Protein AF-A0A2H0WU88-F1 (afdb_monomer_lite)

Structure (mmCIF, N/CA/C/O backbone):
data_AF-A0A2H0WU88-F1
#
_entry.id   AF-A0A2H0WU88-F1
#
loop_
_atom_site.group_PDB
_atom_site.id
_atom_site.type_symbol
_atom_site.label_atom_id
_atom_site.label_alt_id
_atom_site.label_comp_id
_atom_site.label_asym_id
_atom_site.label_entity_id
_atom_site.label_seq_id
_atom_site.pdbx_PDB_ins_code
_atom_site.Cartn_x
_atom_site.Cartn_y
_atom_site.Cartn_z
_atom_site.occupancy
_atom_site.B_iso_or_equiv
_atom_site.auth_seq_id
_atom_site.auth_comp_id
_atom_site.auth_asym_id
_atom_site.auth_atom_id
_atom_site.pdbx_PDB_model_num
ATOM 1 N N . ASN A 1 1 ? -13.962 -15.304 -11.245 1.00 78.50 1 ASN A N 1
ATOM 2 C CA . ASN A 1 1 ? -14.863 -15.773 -12.328 1.00 78.50 1 ASN A CA 1
ATOM 3 C C . ASN A 1 1 ? -14.024 -15.681 -13.580 1.00 78.50 1 ASN A C 1
ATOM 5 O O . ASN A 1 1 ? -13.564 -14.590 -13.885 1.00 78.50 1 ASN A O 1
ATOM 9 N N . LYS A 1 2 ? -13.787 -16.805 -14.262 1.00 81.69 2 LYS A N 1
ATOM 10 C CA . LYS A 1 2 ? -12.802 -16.877 -15.347 1.00 81.69 2 LYS A CA 1
ATOM 11 C C . LYS A 1 2 ? -13.113 -15.924 -16.508 1.00 81.69 2 LYS A C 1
ATOM 13 O O . LYS A 1 2 ? -12.196 -15.351 -17.079 1.00 81.69 2 LYS A O 1
ATOM 18 N N . GLU A 1 3 ? -14.391 -15.723 -16.823 1.00 85.44 3 GLU A N 1
ATOM 19 C CA . GLU A 1 3 ? -14.801 -14.801 -17.891 1.00 85.44 3 GLU A CA 1
ATOM 20 C C . GLU A 1 3 ? -14.463 -13.343 -17.546 1.00 85.44 3 GLU A C 1
ATOM 22 O O . GLU A 1 3 ? -13.958 -12.608 -18.395 1.00 85.44 3 GLU A O 1
ATOM 27 N N . ASP A 1 4 ? -14.660 -12.946 -16.285 1.00 84.88 4 ASP A N 1
ATOM 28 C CA . ASP A 1 4 ? -14.317 -11.603 -15.805 1.00 84.88 4 ASP A CA 1
ATOM 29 C C . ASP A 1 4 ? -12.795 -11.384 -15.789 1.00 84.88 4 ASP A C 1
ATOM 31 O O . ASP A 1 4 ? -12.312 -10.312 -16.152 1.00 84.88 4 ASP A O 1
ATOM 35 N N . GLU A 1 5 ? -12.027 -12.406 -15.404 1.00 84.19 5 GLU A N 1
ATOM 36 C CA . GLU A 1 5 ? -10.558 -12.379 -15.406 1.00 84.19 5 GLU A CA 1
ATOM 37 C C . GLU A 1 5 ? -9.995 -12.228 -16.827 1.00 84.19 5 GLU A C 1
ATOM 39 O O . GLU A 1 5 ? -9.137 -11.373 -17.067 1.00 84.19 5 GLU A O 1
ATOM 44 N N . ASP A 1 6 ? -10.510 -13.006 -17.784 1.00 89.56 6 ASP A N 1
ATOM 45 C CA . ASP A 1 6 ? -10.106 -12.933 -19.191 1.00 89.56 6 ASP A CA 1
ATOM 46 C C . ASP A 1 6 ? -10.476 -11.571 -19.809 1.00 89.56 6 ASP A C 1
ATOM 48 O O . ASP A 1 6 ? -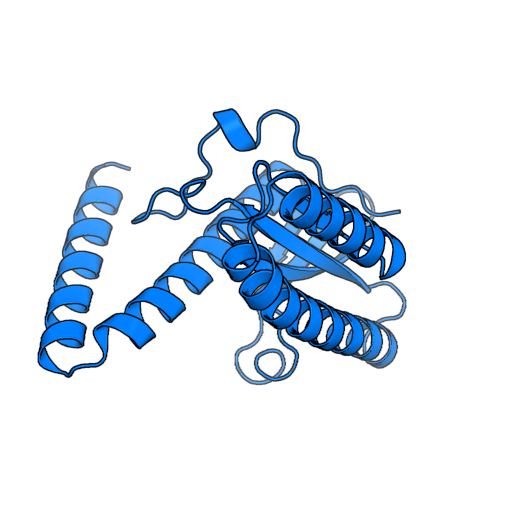9.674 -10.977 -20.540 1.00 89.56 6 ASP A O 1
ATOM 52 N N . TYR A 1 7 ? -11.652 -11.028 -19.470 1.00 91.31 7 TYR A N 1
ATOM 53 C CA . TYR A 1 7 ? -12.064 -9.688 -19.888 1.00 91.31 7 TYR A CA 1
ATOM 54 C C . TYR A 1 7 ? -11.138 -8.598 -19.330 1.00 91.31 7 TYR A C 1
ATOM 56 O O . TYR A 1 7 ? -10.640 -7.763 -20.091 1.00 91.31 7 TYR A O 1
ATOM 64 N N . LEU A 1 8 ? -10.866 -8.613 -18.020 1.00 89.12 8 LEU A N 1
ATOM 65 C CA . LEU A 1 8 ? -9.974 -7.647 -17.370 1.00 89.12 8 LEU A CA 1
ATOM 66 C C . LEU A 1 8 ? -8.572 -7.699 -17.968 1.00 89.12 8 LEU A C 1
ATOM 68 O O . LEU A 1 8 ? -7.973 -6.656 -18.233 1.00 89.12 8 LEU A O 1
ATOM 72 N N . LYS A 1 9 ? -8.063 -8.902 -18.238 1.00 91.06 9 LYS A N 1
ATOM 73 C CA . LYS A 1 9 ? -6.775 -9.084 -18.900 1.00 91.06 9 LYS A CA 1
ATOM 74 C C . LYS A 1 9 ? -6.757 -8.448 -20.287 1.00 91.06 9 LYS A C 1
ATOM 76 O O . LYS A 1 9 ? -5.863 -7.653 -20.568 1.00 91.06 9 LYS A O 1
ATOM 81 N N . GLY A 1 10 ? -7.760 -8.731 -21.119 1.00 93.56 10 GLY A N 1
ATOM 82 C CA . GLY A 1 10 ? -7.875 -8.138 -22.453 1.00 93.56 10 GLY A CA 1
ATOM 83 C C . GLY A 1 10 ? -7.972 -6.610 -22.422 1.00 93.56 10 GLY A C 1
ATOM 84 O O . GLY A 1 10 ? -7.294 -5.930 -23.196 1.00 93.56 10 GLY A O 1
ATOM 85 N N . LEU A 1 11 ? -8.762 -6.060 -21.495 1.00 93.19 11 LEU A N 1
ATOM 86 C CA . LEU A 1 11 ? -8.895 -4.616 -21.301 1.00 93.19 11 LEU A CA 1
ATOM 87 C C . LEU A 1 11 ? -7.562 -3.979 -20.896 1.00 93.19 11 LEU A C 1
ATOM 89 O O . LEU A 1 11 ? -7.134 -2.995 -21.500 1.00 93.19 11 LEU A O 1
ATOM 93 N N . LEU A 1 12 ? -6.887 -4.550 -19.898 1.00 92.56 12 LEU A N 1
ATOM 94 C CA . LEU A 1 12 ? -5.625 -4.023 -19.394 1.00 92.56 12 LEU A CA 1
ATOM 95 C C . LEU A 1 12 ? -4.514 -4.112 -20.449 1.00 92.56 12 LEU A C 1
ATOM 97 O O . LEU A 1 12 ? -3.771 -3.148 -20.635 1.00 92.56 12 LEU A O 1
ATOM 101 N N . ASP A 1 13 ? -4.446 -5.206 -21.206 1.00 94.50 13 ASP A N 1
ATOM 102 C CA . ASP A 1 13 ? -3.491 -5.362 -22.307 1.00 94.50 13 ASP A CA 1
ATOM 103 C C . ASP A 1 13 ? -3.753 -4.355 -23.445 1.00 94.50 13 ASP A C 1
ATOM 105 O O . ASP A 1 13 ? -2.808 -3.820 -24.035 1.00 94.50 13 ASP A O 1
ATOM 109 N N . LEU A 1 14 ? -5.020 -4.041 -23.742 1.00 96.38 14 LEU A N 1
ATOM 110 C CA . LEU A 1 14 ? -5.379 -2.985 -24.692 1.00 96.38 14 LEU A CA 1
ATOM 111 C C . LEU A 1 14 ? -4.932 -1.605 -24.188 1.00 96.38 14 LEU A C 1
ATOM 113 O O . LEU A 1 14 ? -4.334 -0.837 -24.942 1.00 96.38 14 LEU A O 1
ATOM 117 N N . THR A 1 15 ? -5.177 -1.287 -22.915 1.00 96.31 15 THR A N 1
ATOM 118 C CA . THR A 1 15 ? -4.752 -0.004 -22.331 1.00 96.31 15 THR A CA 1
ATOM 119 C C . THR A 1 15 ? -3.231 0.141 -22.265 1.00 96.31 15 THR A C 1
ATOM 121 O O . THR A 1 15 ? -2.723 1.223 -22.551 1.00 96.31 15 THR A O 1
ATOM 124 N N . ASP A 1 16 ? -2.489 -0.941 -22.005 1.00 95.50 16 ASP A N 1
ATOM 125 C CA . ASP A 1 16 ? -1.024 -0.958 -22.084 1.00 95.50 16 ASP A CA 1
ATOM 126 C C . ASP A 1 16 ? -0.551 -0.612 -23.507 1.00 95.50 16 ASP A C 1
ATOM 128 O O . ASP A 1 16 ? 0.365 0.194 -23.682 1.00 95.50 16 ASP A O 1
ATOM 132 N N . GLN A 1 17 ? -1.196 -1.160 -24.542 1.00 97.25 17 GLN A N 1
ATOM 133 C CA . GLN A 1 17 ? -0.871 -0.830 -25.933 1.00 97.25 17 GLN A CA 1
ATOM 134 C C . GLN A 1 17 ? -1.171 0.635 -26.266 1.00 97.25 17 GLN A C 1
ATOM 136 O O . GLN A 1 17 ? -0.350 1.288 -26.914 1.00 97.25 17 GLN A O 1
ATOM 141 N N . ILE A 1 18 ? -2.308 1.169 -25.811 1.00 97.50 18 ILE A N 1
ATOM 142 C CA . ILE A 1 18 ? -2.661 2.584 -25.997 1.00 97.50 18 ILE A CA 1
ATOM 143 C C . ILE A 1 18 ? -1.630 3.478 -25.300 1.00 97.50 18 ILE A C 1
ATOM 145 O O . ILE A 1 18 ? -1.050 4.354 -25.938 1.00 97.50 18 ILE A O 1
ATOM 149 N N . ALA A 1 19 ? -1.337 3.227 -24.023 1.00 97.06 19 ALA A N 1
ATOM 150 C CA . ALA A 1 19 ? -0.362 3.998 -23.260 1.00 97.06 19 ALA A CA 1
ATOM 151 C C . ALA A 1 19 ? 1.039 3.925 -23.885 1.00 97.06 19 ALA A C 1
ATOM 153 O O . ALA A 1 19 ? 1.740 4.931 -23.950 1.00 97.06 19 ALA A O 1
ATOM 154 N N . TRP A 1 20 ? 1.439 2.763 -24.413 1.00 97.62 20 TRP A N 1
ATOM 155 C CA . TRP A 1 20 ? 2.694 2.618 -25.152 1.00 97.62 20 TRP A CA 1
ATOM 156 C C . TRP A 1 20 ? 2.726 3.477 -26.419 1.00 97.62 20 TRP A C 1
ATOM 158 O O . TRP A 1 20 ? 3.711 4.175 -26.653 1.00 97.62 20 TRP A O 1
ATOM 168 N N . ARG A 1 21 ? 1.641 3.494 -27.204 1.00 97.50 21 ARG A N 1
ATOM 169 C CA . ARG A 1 21 ? 1.522 4.341 -28.406 1.00 97.50 21 ARG A CA 1
ATOM 170 C C . ARG A 1 21 ? 1.551 5.835 -28.088 1.00 97.50 21 ARG A C 1
ATOM 172 O O . ARG A 1 21 ? 2.027 6.604 -28.916 1.00 97.50 21 ARG A O 1
ATOM 179 N N . LEU A 1 22 ? 1.065 6.227 -26.913 1.00 97.62 22 LEU A N 1
ATOM 180 C CA . LEU A 1 22 ? 1.075 7.611 -26.433 1.00 97.62 22 LEU A CA 1
ATOM 181 C C . LEU A 1 22 ? 2.381 8.003 -25.720 1.00 97.62 22 LEU A C 1
ATOM 183 O O . LEU A 1 22 ? 2.547 9.165 -25.375 1.00 97.62 22 LEU A O 1
ATOM 187 N N . GLY A 1 23 ? 3.308 7.065 -25.494 1.00 97.25 23 GLY A N 1
ATOM 188 C CA . GLY A 1 23 ? 4.538 7.317 -24.732 1.00 97.25 23 GLY A CA 1
ATOM 189 C C . GLY A 1 23 ? 4.353 7.357 -23.206 1.00 97.25 23 GLY A C 1
ATOM 190 O O . GLY A 1 23 ? 5.313 7.601 -22.483 1.00 97.25 23 GLY A O 1
ATOM 191 N N . GLU A 1 24 ? 3.159 7.038 -22.705 1.00 97.50 24 GLU A N 1
ATOM 192 C CA . GLU A 1 24 ? 2.745 7.160 -21.297 1.00 97.50 24 GLU A CA 1
ATOM 193 C C . GLU A 1 24 ? 2.750 5.827 -20.530 1.00 97.50 24 GLU A C 1
ATOM 195 O O . GLU A 1 24 ? 2.218 5.716 -19.426 1.00 97.50 24 GLU A O 1
ATOM 200 N N . ILE A 1 25 ? 3.363 4.777 -21.086 1.00 96.06 25 ILE A N 1
ATOM 201 C CA . ILE A 1 25 ? 3.326 3.425 -20.500 1.00 96.06 25 ILE A CA 1
ATOM 202 C C . ILE A 1 25 ? 3.848 3.363 -19.057 1.00 96.06 25 ILE A C 1
ATOM 204 O O . ILE A 1 25 ? 3.347 2.580 -18.253 1.00 96.06 25 ILE A O 1
ATOM 208 N N . LYS A 1 26 ? 4.845 4.186 -18.705 1.00 94.00 26 LYS A N 1
ATOM 209 C CA . LYS A 1 26 ? 5.389 4.237 -17.338 1.00 94.00 26 LYS A CA 1
ATOM 210 C C . LYS A 1 26 ? 4.366 4.820 -16.361 1.00 94.00 26 LYS A C 1
ATOM 212 O O . LYS A 1 26 ? 4.119 4.213 -15.323 1.00 94.00 26 LYS A O 1
ATOM 217 N N . THR A 1 27 ? 3.758 5.947 -16.727 1.00 93.44 27 THR A N 1
ATOM 218 C CA . THR A 1 27 ? 2.700 6.621 -15.965 1.00 93.44 27 THR A CA 1
ATOM 219 C C . THR A 1 27 ? 1.506 5.692 -15.774 1.00 93.44 27 THR A C 1
ATOM 221 O O . THR A 1 27 ? 1.077 5.448 -14.648 1.00 93.44 27 THR A O 1
ATOM 224 N N . TRP A 1 28 ? 1.028 5.086 -16.864 1.00 94.56 28 TRP A N 1
ATOM 225 C CA . TRP A 1 28 ? -0.090 4.146 -16.838 1.00 94.56 28 TRP A CA 1
ATOM 226 C C . TRP A 1 28 ? 0.169 2.952 -15.914 1.00 94.56 28 TRP A C 1
ATOM 228 O O . TRP A 1 28 ? -0.664 2.624 -15.073 1.00 94.56 28 TRP A O 1
ATOM 238 N N . ARG A 1 29 ? 1.348 2.327 -16.007 1.00 91.94 29 ARG A N 1
ATOM 239 C CA . ARG A 1 29 ? 1.700 1.197 -15.135 1.00 91.94 29 ARG A CA 1
ATOM 240 C C . ARG A 1 29 ? 1.785 1.588 -13.664 1.00 91.94 29 ARG A C 1
ATOM 242 O O . ARG A 1 29 ? 1.427 0.772 -12.821 1.00 91.94 29 ARG A O 1
ATOM 249 N N . ALA A 1 30 ? 2.227 2.806 -13.352 1.00 89.38 30 ALA A N 1
ATOM 250 C CA . ALA A 1 30 ? 2.217 3.312 -11.983 1.00 89.38 30 ALA A CA 1
ATOM 251 C C . ALA A 1 30 ? 0.781 3.482 -11.455 1.00 89.38 30 ALA A C 1
ATOM 253 O O . ALA A 1 30 ? 0.490 3.007 -10.360 1.00 89.38 30 ALA A O 1
ATOM 254 N N . ILE A 1 31 ? -0.120 4.066 -12.257 1.00 90.25 31 ILE A N 1
ATOM 255 C CA . ILE A 1 31 ? -1.550 4.213 -11.922 1.00 90.25 31 ILE A CA 1
ATOM 256 C C . ILE A 1 31 ? -2.191 2.842 -11.702 1.00 90.25 31 ILE A C 1
ATOM 258 O O . ILE A 1 31 ? -2.769 2.589 -10.649 1.00 90.25 31 ILE A O 1
ATOM 262 N N . ARG A 1 32 ? -2.022 1.923 -12.659 1.00 91.31 32 ARG A N 1
ATOM 263 C CA . ARG A 1 32 ? -2.537 0.552 -12.570 1.00 91.31 32 ARG A CA 1
ATOM 264 C C . ARG A 1 32 ? -2.039 -0.153 -11.311 1.00 91.31 32 ARG A C 1
ATOM 266 O O . ARG A 1 32 ? -2.821 -0.809 -10.638 1.00 91.31 32 ARG A O 1
ATOM 273 N N . LYS A 1 33 ? -0.754 -0.011 -10.971 1.00 90.19 33 LYS A N 1
ATOM 274 C CA . LYS A 1 33 ? -0.183 -0.593 -9.749 1.00 90.19 33 LYS A CA 1
ATOM 275 C C . LYS A 1 33 ? -0.877 -0.056 -8.491 1.00 90.19 33 LYS A C 1
ATOM 277 O O . LYS A 1 33 ? -1.206 -0.859 -7.629 1.00 90.19 33 LYS A O 1
ATOM 282 N N . GLY A 1 34 ? -1.134 1.254 -8.418 1.00 89.81 34 GLY A N 1
ATOM 283 C CA . GLY A 1 34 ? -1.894 1.872 -7.323 1.00 89.81 34 GLY A CA 1
ATOM 284 C C . GLY A 1 34 ? -3.318 1.323 -7.214 1.00 89.81 34 GLY A C 1
ATOM 285 O O . GLY A 1 34 ? -3.692 0.810 -6.166 1.00 89.81 34 GLY A O 1
ATOM 286 N N . MET A 1 35 ? -4.055 1.294 -8.330 1.00 91.12 35 MET A N 1
ATOM 287 C CA . MET A 1 35 ? -5.423 0.756 -8.376 1.00 91.12 35 MET A CA 1
ATOM 288 C C . MET A 1 35 ? -5.500 -0.707 -7.913 1.00 91.12 35 MET A C 1
ATOM 290 O O . MET A 1 35 ? -6.409 -1.090 -7.183 1.00 91.12 35 MET A O 1
ATOM 294 N N . LEU A 1 36 ? -4.547 -1.550 -8.324 1.00 92.12 36 LEU A N 1
ATOM 295 C CA . LEU A 1 36 ? -4.501 -2.947 -7.881 1.00 92.12 36 LEU A CA 1
ATOM 296 C C . LEU A 1 36 ? -4.183 -3.059 -6.384 1.00 92.12 36 LEU A C 1
ATOM 298 O O . LEU A 1 36 ? -4.717 -3.944 -5.719 1.00 92.12 36 LEU A O 1
ATOM 302 N N . GLY A 1 37 ? -3.357 -2.155 -5.851 1.00 92.62 37 GLY A N 1
ATOM 303 C CA . GLY A 1 37 ? -3.120 -2.007 -4.416 1.00 92.62 37 GLY A CA 1
ATOM 304 C C . GLY A 1 37 ? -4.389 -1.662 -3.639 1.00 92.62 37 GLY A C 1
ATOM 305 O O . GLY A 1 37 ? -4.668 -2.286 -2.618 1.00 92.62 37 GLY A O 1
ATOM 306 N N . GLU A 1 38 ? -5.193 -0.725 -4.138 1.00 92.81 38 GLU A N 1
ATOM 307 C CA . GLU A 1 38 ? -6.477 -0.355 -3.529 1.00 92.81 38 GLU A CA 1
ATOM 308 C C . GLU A 1 38 ? -7.455 -1.536 -3.514 1.00 92.81 38 GLU A C 1
ATOM 310 O O . GLU A 1 38 ? -8.064 -1.827 -2.484 1.00 92.81 38 GLU A O 1
ATOM 315 N N . VAL A 1 39 ? -7.561 -2.277 -4.624 1.00 91.94 39 VAL A N 1
ATOM 316 C CA . VAL A 1 39 ? -8.396 -3.489 -4.713 1.00 91.94 39 VAL A CA 1
ATOM 317 C C . VAL A 1 39 ? -7.923 -4.561 -3.727 1.00 91.94 39 VAL A C 1
ATOM 319 O O . VAL A 1 39 ? -8.740 -5.166 -3.027 1.00 91.94 39 VAL A O 1
ATOM 322 N N . ALA A 1 40 ? -6.611 -4.789 -3.648 1.00 92.69 40 ALA A N 1
ATOM 323 C CA . ALA A 1 40 ? -6.005 -5.718 -2.702 1.00 92.69 40 ALA A CA 1
ATOM 324 C C . ALA A 1 40 ? -6.341 -5.347 -1.253 1.00 92.69 40 ALA A C 1
ATOM 326 O O . ALA A 1 40 ? -6.783 -6.194 -0.472 1.00 92.69 40 ALA A O 1
ATOM 327 N N . LEU A 1 41 ? -6.167 -4.071 -0.908 1.00 94.00 41 LEU A N 1
ATOM 328 C CA . LEU A 1 41 ? -6.460 -3.536 0.412 1.00 94.00 41 LEU A CA 1
ATOM 329 C C . LEU A 1 41 ? -7.949 -3.647 0.754 1.00 94.00 41 LEU A C 1
ATOM 331 O O . LEU A 1 41 ? -8.287 -4.099 1.846 1.00 94.00 41 LEU A O 1
ATOM 335 N N . TYR A 1 42 ? -8.836 -3.307 -0.182 1.00 94.81 42 TYR A N 1
ATOM 336 C CA . TYR A 1 42 ? -10.282 -3.441 -0.015 1.00 94.81 42 TYR A CA 1
ATOM 337 C C . TYR A 1 42 ? -10.657 -4.873 0.384 1.00 94.81 42 TYR A C 1
ATOM 339 O O . TYR A 1 42 ? -11.271 -5.104 1.426 1.00 94.81 42 TYR A O 1
ATOM 347 N N . ARG A 1 43 ? -10.213 -5.861 -0.402 1.00 91.56 43 ARG A N 1
ATOM 348 C CA . ARG A 1 43 ? -10.504 -7.281 -0.147 1.00 91.56 43 ARG A CA 1
ATOM 349 C C . ARG A 1 43 ? -9.911 -7.761 1.175 1.00 91.56 43 ARG A C 1
ATOM 351 O O . ARG A 1 43 ? -10.538 -8.548 1.885 1.00 91.56 43 ARG A O 1
ATOM 358 N N . LEU A 1 44 ? -8.707 -7.300 1.510 1.00 92.06 44 LEU A N 1
ATOM 359 C CA . LEU A 1 44 ? -8.049 -7.633 2.767 1.00 92.06 44 LEU A CA 1
ATOM 360 C C . LEU A 1 44 ? -8.844 -7.122 3.971 1.00 92.06 44 LEU A C 1
ATOM 362 O O . LEU A 1 44 ? -9.114 -7.890 4.893 1.00 92.06 44 LEU A O 1
ATOM 366 N N . LEU A 1 45 ? -9.248 -5.853 3.936 1.00 93.31 45 LEU A N 1
ATOM 367 C CA . LEU A 1 45 ? -10.062 -5.223 4.970 1.00 93.31 45 LEU A CA 1
ATOM 368 C C . LEU A 1 45 ? -11.403 -5.946 5.127 1.00 93.31 45 LEU A C 1
ATOM 370 O O . LEU A 1 45 ? -11.770 -6.314 6.244 1.00 93.31 45 LEU A O 1
ATOM 374 N N . GLU A 1 46 ? -12.106 -6.241 4.029 1.00 93.81 46 GLU A N 1
ATOM 375 C CA . GLU A 1 46 ? -13.354 -7.012 4.086 1.00 93.81 46 GLU A CA 1
ATOM 376 C C . GLU A 1 46 ? -13.167 -8.383 4.743 1.00 93.81 46 GLU A C 1
ATOM 378 O O . GLU A 1 46 ? -13.934 -8.745 5.641 1.00 93.81 46 GLU A O 1
ATOM 383 N N . LYS A 1 47 ? -12.128 -9.128 4.334 1.00 92.06 47 LYS A N 1
ATOM 384 C CA . LYS A 1 47 ? -11.805 -10.457 4.876 1.00 92.06 47 LYS A CA 1
ATOM 385 C C . LYS A 1 47 ? -11.501 -10.411 6.373 1.00 92.06 47 LYS A C 1
ATOM 387 O O . LYS A 1 47 ? -11.803 -11.367 7.084 1.00 92.06 47 LYS A O 1
ATOM 392 N N . GLN A 1 48 ? -10.924 -9.312 6.852 1.00 92.56 48 GLN A N 1
ATOM 393 C CA . GLN A 1 48 ? -10.597 -9.110 8.263 1.00 92.56 48 GLN A CA 1
ATOM 394 C C . GLN A 1 48 ? -11.742 -8.498 9.083 1.00 92.56 48 GLN A C 1
ATOM 396 O O . GLN A 1 48 ? -11.590 -8.281 10.280 1.00 92.56 48 GLN A O 1
ATOM 401 N N . GLY A 1 49 ? -12.917 -8.291 8.481 1.00 94.38 49 GLY A N 1
ATOM 402 C CA . GLY A 1 49 ? -14.099 -7.815 9.196 1.00 94.38 49 GLY A CA 1
ATOM 403 C C . GLY A 1 49 ? -14.237 -6.296 9.244 1.00 94.38 49 GLY A C 1
ATOM 404 O O . GLY A 1 49 ? -15.039 -5.796 10.024 1.00 94.38 49 GLY A O 1
ATOM 405 N N . PHE A 1 50 ? -13.536 -5.560 8.389 1.00 95.62 50 PHE A N 1
ATOM 406 C CA . PHE A 1 50 ? -13.758 -4.130 8.197 1.00 95.62 50 PHE A CA 1
ATOM 407 C C . PHE A 1 50 ? -14.835 -3.875 7.129 1.00 95.62 50 PHE A C 1
ATOM 409 O O . PHE A 1 50 ? -15.224 -4.766 6.364 1.00 95.62 50 PHE A O 1
ATOM 416 N N . SER A 1 51 ? -15.342 -2.644 7.093 1.00 95.94 51 SER A N 1
ATOM 417 C CA . SER A 1 51 ? -16.222 -2.100 6.052 1.00 95.94 51 SER A CA 1
ATOM 418 C C . SER A 1 51 ? -15.464 -1.047 5.233 1.00 95.94 51 SER A C 1
ATOM 420 O O . SER A 1 51 ? -15.560 0.140 5.557 1.00 95.94 51 SER A O 1
ATOM 422 N N . PRO A 1 52 ? -14.670 -1.455 4.228 1.00 95.50 52 PRO A N 1
ATOM 423 C CA . PRO A 1 52 ? -13.878 -0.528 3.434 1.00 95.50 52 PRO A CA 1
ATOM 424 C C . PRO A 1 52 ? -14.740 0.327 2.497 1.00 95.50 52 PRO A C 1
ATOM 426 O O . PRO A 1 52 ? -15.787 -0.108 2.006 1.00 95.50 52 PRO A O 1
ATOM 429 N N . LYS A 1 53 ? -14.287 1.552 2.232 1.00 92.94 53 LYS A N 1
ATOM 430 C CA . LYS A 1 53 ? -14.895 2.501 1.296 1.00 92.94 53 LYS A CA 1
ATOM 431 C C . LYS A 1 53 ? -13.802 3.213 0.509 1.00 92.94 53 LYS A C 1
ATOM 433 O O . LYS A 1 53 ? -12.836 3.696 1.093 1.00 92.94 53 LYS A O 1
ATOM 438 N N . MET A 1 54 ? -13.992 3.303 -0.805 1.00 88.00 54 MET A N 1
ATOM 439 C CA . MET A 1 54 ? -13.078 4.041 -1.675 1.00 88.00 54 MET A CA 1
ATOM 440 C C . MET A 1 54 ? -13.048 5.531 -1.295 1.00 88.00 54 MET A C 1
ATOM 442 O O . MET A 1 54 ? -14.086 6.063 -0.881 1.00 88.00 54 MET A O 1
ATOM 446 N N . PRO A 1 55 ? -11.898 6.200 -1.458 1.00 84.00 55 PRO A N 1
ATOM 447 C CA . PRO A 1 55 ? -11.741 7.618 -1.176 1.00 84.00 55 PRO A CA 1
ATOM 448 C C . PRO A 1 55 ? -12.608 8.464 -2.108 1.00 84.00 55 PRO A C 1
ATOM 450 O O . PRO A 1 55 ? -12.872 8.107 -3.263 1.00 84.00 55 PRO A O 1
ATOM 453 N N . HIS A 1 56 ? -13.049 9.616 -1.616 1.00 80.75 56 HIS A N 1
ATOM 454 C CA . HIS A 1 56 ? -13.766 10.584 -2.422 1.00 80.75 56 HIS A CA 1
ATOM 455 C C . HIS A 1 56 ? -12.775 11.339 -3.335 1.00 80.75 56 HIS A C 1
ATOM 457 O O . HIS A 1 56 ? -11.899 12.048 -2.835 1.00 80.75 56 HIS A O 1
ATOM 463 N N . PRO A 1 57 ? -12.924 11.291 -4.676 1.00 70.50 57 PRO A N 1
ATOM 464 C CA . PRO A 1 57 ? -11.895 11.761 -5.617 1.00 70.50 57 PRO A CA 1
ATOM 465 C C . PRO A 1 57 ? -11.497 13.238 -5.504 1.00 70.50 57 PRO A C 1
ATOM 467 O O . PRO A 1 57 ? -10.478 13.644 -6.053 1.00 70.50 57 PRO A O 1
ATOM 470 N N . ARG A 1 58 ? -12.326 14.071 -4.866 1.00 70.62 58 ARG A N 1
ATOM 471 C CA . ARG A 1 58 ? -12.056 15.505 -4.676 1.00 70.62 58 ARG A CA 1
ATOM 472 C C . ARG A 1 58 ? -11.553 15.860 -3.288 1.00 70.62 58 ARG A C 1
ATOM 474 O O . ARG A 1 58 ? -10.834 16.842 -3.157 1.00 70.62 58 ARG A O 1
ATOM 481 N N . GLU A 1 59 ? -11.994 15.119 -2.283 1.00 69.81 59 GLU A N 1
ATOM 482 C CA . GLU A 1 59 ? -11.733 15.456 -0.881 1.00 69.81 59 GLU A CA 1
ATOM 483 C C . GLU A 1 59 ? -10.445 14.775 -0.418 1.00 69.81 59 GLU A C 1
ATOM 485 O O . GLU A 1 59 ? -9.625 15.415 0.230 1.00 69.81 59 GLU A O 1
ATOM 490 N N . ASP A 1 60 ? -10.199 13.551 -0.891 1.00 71.31 60 ASP A N 1
ATOM 491 C CA . ASP A 1 60 ? -9.153 12.671 -0.368 1.00 71.31 60 ASP A CA 1
ATOM 492 C C . ASP A 1 60 ? -7.907 12.588 -1.265 1.00 71.31 60 ASP A C 1
ATOM 494 O O . ASP A 1 60 ? -6.820 12.243 -0.806 1.00 71.31 60 ASP A O 1
ATOM 498 N N . ALA A 1 61 ? -8.028 12.946 -2.551 1.00 64.19 61 ALA A N 1
ATOM 499 C CA . ALA A 1 61 ? -6.939 12.802 -3.524 1.00 64.19 61 ALA A CA 1
ATOM 500 C C . ALA A 1 61 ? -5.700 13.655 -3.192 1.00 64.19 61 ALA A C 1
ATOM 502 O O . ALA A 1 61 ? -4.580 13.280 -3.534 1.00 64.19 61 ALA A O 1
ATOM 503 N N . ASN A 1 62 ? -5.896 14.787 -2.509 1.00 68.44 62 ASN A N 1
ATOM 504 C CA . ASN A 1 62 ? -4.809 15.669 -2.072 1.00 68.44 62 ASN A CA 1
ATOM 505 C C . ASN A 1 62 ? -4.216 15.269 -0.714 1.00 68.44 62 ASN A C 1
ATOM 507 O O . ASN A 1 62 ? -3.286 15.921 -0.258 1.00 68.44 62 ASN A O 1
ATOM 511 N N . LEU A 1 63 ? -4.774 14.247 -0.065 1.00 72.38 63 LEU A N 1
ATOM 512 C CA . LEU A 1 63 ? -4.407 13.808 1.284 1.00 72.38 63 LEU A CA 1
ATOM 513 C C . LEU A 1 63 ? -3.745 12.430 1.277 1.00 72.38 63 LEU A C 1
ATOM 515 O O . LEU A 1 63 ? -3.511 11.837 2.324 1.00 72.38 63 LEU A O 1
ATOM 519 N N . HIS A 1 64 ? -3.471 11.911 0.078 1.00 79.56 64 HIS A N 1
ATOM 520 C CA . HIS A 1 64 ? -2.849 10.614 -0.142 1.00 79.56 64 HIS A CA 1
ATOM 521 C C . HIS A 1 64 ? -3.572 9.436 0.537 1.00 79.56 64 HIS A C 1
ATOM 523 O O . HIS A 1 64 ? -2.928 8.452 0.912 1.00 79.56 64 HIS A O 1
ATOM 529 N N . ILE A 1 65 ? -4.897 9.543 0.669 1.00 86.31 65 ILE A N 1
ATOM 530 C CA . ILE A 1 65 ? -5.769 8.511 1.230 1.00 86.31 65 ILE A CA 1
ATOM 531 C C . ILE A 1 65 ? -6.276 7.633 0.094 1.00 86.31 65 ILE A C 1
ATOM 533 O O . ILE A 1 65 ? -6.962 8.102 -0.814 1.00 86.31 65 ILE A O 1
ATOM 537 N N . ASP A 1 66 ? -5.981 6.344 0.200 1.00 89.94 66 ASP A N 1
ATOM 538 C CA . ASP A 1 66 ? -6.345 5.343 -0.800 1.00 89.94 66 ASP A CA 1
ATOM 539 C C . ASP A 1 66 ? -7.577 4.530 -0.374 1.00 89.94 66 ASP A C 1
ATOM 541 O O . ASP A 1 66 ? -8.217 3.884 -1.203 1.00 89.94 66 ASP A O 1
ATOM 545 N N . MET A 1 67 ? -7.922 4.520 0.919 1.00 92.56 67 MET A N 1
ATOM 546 C CA . MET A 1 67 ? -9.062 3.762 1.438 1.00 92.56 67 MET A CA 1
ATOM 547 C C . MET A 1 67 ? -9.516 4.269 2.807 1.00 92.56 67 MET A C 1
ATOM 549 O O . MET A 1 67 ? -8.706 4.565 3.680 1.00 92.56 67 MET A O 1
ATOM 553 N N . TRP A 1 68 ? -10.822 4.251 3.038 1.00 92.56 68 TRP A N 1
ATOM 554 C CA . TRP A 1 68 ? -11.424 4.376 4.362 1.00 92.56 68 TRP A CA 1
ATOM 555 C C . TRP A 1 68 ? -11.862 3.014 4.870 1.00 92.56 68 TRP A C 1
ATOM 557 O O . TRP A 1 68 ? -12.277 2.161 4.088 1.00 92.56 68 TRP A O 1
ATOM 567 N N . GLY A 1 69 ? -11.862 2.815 6.181 1.00 92.75 69 GLY A N 1
ATOM 568 C CA . GLY A 1 69 ? -12.379 1.598 6.788 1.00 92.75 69 GLY A CA 1
ATOM 569 C C . GLY A 1 69 ? -13.000 1.847 8.150 1.00 92.75 69 GLY A C 1
ATOM 570 O O . GLY A 1 69 ? -12.682 2.813 8.834 1.00 92.75 69 GLY A O 1
ATOM 571 N N . ALA A 1 70 ? -13.894 0.948 8.544 1.00 93.12 70 ALA A N 1
ATOM 572 C CA . ALA A 1 70 ? -14.378 0.852 9.914 1.00 93.12 70 ALA A CA 1
ATOM 573 C C . ALA A 1 70 ? -14.466 -0.619 10.314 1.00 93.12 70 ALA A C 1
ATOM 575 O O . ALA A 1 70 ? -15.039 -1.421 9.569 1.00 93.12 70 ALA A O 1
ATOM 576 N N . ASP A 1 71 ? -13.898 -0.982 11.460 1.00 92.44 71 ASP A N 1
ATOM 577 C CA . ASP A 1 71 ? -14.038 -2.324 12.023 1.00 92.44 71 ASP A CA 1
ATOM 578 C C . ASP A 1 71 ? -15.520 -2.581 12.337 1.00 92.44 71 ASP A C 1
ATOM 580 O O . ASP A 1 71 ? -16.157 -1.824 13.071 1.00 92.44 71 ASP A O 1
ATOM 584 N N . LYS A 1 72 ? -16.093 -3.658 11.782 1.00 91.88 72 LYS A N 1
ATOM 585 C CA . LYS A 1 72 ? -17.510 -4.008 11.980 1.00 91.88 72 LYS A CA 1
ATOM 586 C C . LYS A 1 72 ? -17.837 -4.358 13.434 1.00 91.88 72 LYS A C 1
ATOM 588 O O . LYS A 1 72 ? -19.010 -4.316 13.796 1.00 91.88 72 LYS A O 1
ATOM 593 N N . LYS A 1 73 ? -16.849 -4.750 14.246 1.00 90.25 73 LYS A N 1
ATOM 594 C CA . LYS A 1 73 ? -17.041 -5.126 15.654 1.00 90.25 73 LYS A CA 1
ATOM 595 C C . LYS A 1 73 ? -16.889 -3.940 16.596 1.00 90.25 73 LYS A C 1
ATOM 597 O O . LYS A 1 73 ? -17.784 -3.709 17.401 1.00 90.25 73 LYS A O 1
ATOM 602 N N . SER A 1 74 ? -15.758 -3.240 16.528 1.00 89.06 74 SER A N 1
ATOM 603 C CA . SER A 1 74 ? -15.448 -2.135 17.446 1.00 89.06 74 SER A CA 1
ATOM 604 C C . SER A 1 74 ? -16.015 -0.791 16.984 1.00 89.06 74 SER A C 1
ATOM 606 O O . SER A 1 74 ? -16.278 0.075 17.812 1.00 89.06 74 SER A O 1
ATOM 608 N N . GLY A 1 75 ? -16.234 -0.613 15.678 1.00 88.75 75 GLY A N 1
ATOM 609 C CA . GLY A 1 75 ? -16.573 0.679 15.082 1.00 88.75 75 GLY A CA 1
ATOM 610 C C . GLY A 1 75 ? -15.367 1.599 14.871 1.00 88.75 75 GLY A C 1
ATOM 611 O O . GLY A 1 75 ? -15.545 2.672 14.295 1.00 88.75 75 GLY A O 1
ATOM 612 N N . ASN A 1 76 ? -14.161 1.183 15.281 1.00 90.00 76 ASN A N 1
ATOM 613 C CA . ASN A 1 76 ? -12.932 1.955 15.109 1.00 90.00 76 ASN A CA 1
ATOM 614 C C . ASN A 1 76 ? -12.687 2.230 13.625 1.00 90.00 76 ASN A C 1
ATOM 616 O O . ASN A 1 76 ? -12.765 1.321 12.788 1.00 90.00 76 ASN A O 1
ATOM 620 N N . LYS A 1 77 ? -12.406 3.492 13.301 1.00 91.62 77 LYS A N 1
ATOM 621 C CA . LYS A 1 77 ? -12.193 3.938 11.928 1.00 91.62 77 LYS A CA 1
ATOM 622 C C . LYS A 1 77 ? -10.713 3.928 11.589 1.00 91.62 77 LYS A C 1
ATOM 624 O O . LYS A 1 77 ? -9.862 4.183 12.435 1.00 91.62 77 LYS A O 1
ATOM 629 N N . LEU A 1 78 ? -10.423 3.693 10.319 1.00 92.06 78 LEU A N 1
ATOM 630 C CA . LEU A 1 78 ? -9.095 3.849 9.753 1.00 92.06 78 LEU A CA 1
ATOM 631 C C . LEU A 1 78 ? -9.161 4.630 8.444 1.00 92.06 78 LEU A C 1
ATOM 633 O O . LEU A 1 78 ? -10.146 4.537 7.703 1.00 92.06 78 LEU A O 1
ATOM 637 N N . ILE A 1 79 ? -8.087 5.350 8.155 1.00 92.00 79 ILE A N 1
ATOM 638 C CA . ILE A 1 79 ? -7.746 5.803 6.809 1.00 92.00 79 ILE A CA 1
ATOM 639 C C . ILE A 1 79 ? -6.457 5.114 6.416 1.00 92.00 79 ILE A C 1
ATOM 641 O O . ILE A 1 79 ? -5.536 5.002 7.219 1.00 92.00 79 ILE A O 1
ATOM 645 N N . ALA A 1 80 ? -6.396 4.617 5.197 1.00 92.81 80 ALA A N 1
ATOM 646 C CA . ALA A 1 80 ? -5.288 3.814 4.747 1.00 92.81 80 ALA A CA 1
ATOM 647 C C . ALA A 1 80 ? -4.684 4.376 3.479 1.00 92.81 80 ALA A C 1
ATOM 649 O O . ALA A 1 80 ? -5.379 4.840 2.574 1.00 92.81 80 ALA A O 1
ATOM 650 N N . GLN A 1 81 ? -3.374 4.236 3.415 1.00 92.69 81 GLN A N 1
ATOM 651 C CA . GLN A 1 81 ? -2.595 4.421 2.217 1.00 92.69 81 GLN A CA 1
ATOM 652 C C . GLN A 1 81 ? -1.902 3.111 1.866 1.00 92.69 81 GLN A C 1
ATOM 654 O O . GLN A 1 81 ? -1.340 2.425 2.726 1.00 92.69 81 GLN A O 1
ATOM 659 N N . VAL A 1 82 ? -1.921 2.775 0.582 1.00 93.06 82 VAL A N 1
ATOM 660 C CA . VAL A 1 82 ? -1.285 1.589 0.035 1.00 93.06 82 VAL A CA 1
ATOM 661 C C . VAL A 1 82 ? -0.054 1.971 -0.767 1.00 93.06 82 VAL A C 1
ATOM 663 O O . VAL A 1 82 ? -0.060 2.835 -1.643 1.00 93.06 82 VAL A O 1
ATOM 666 N N . LYS A 1 83 ? 1.051 1.289 -0.490 1.00 92.50 83 LYS A N 1
ATOM 667 C CA . LYS A 1 83 ? 2.303 1.458 -1.220 1.00 92.50 83 LYS A CA 1
ATOM 668 C C . LYS A 1 83 ? 2.826 0.114 -1.676 1.00 92.50 83 LYS A C 1
ATOM 670 O O . LYS A 1 83 ? 2.530 -0.936 -1.113 1.00 92.50 83 LYS A O 1
ATOM 675 N N . HIS A 1 84 ? 3.663 0.164 -2.703 1.00 91.88 84 HIS A N 1
ATOM 676 C CA . HIS A 1 84 ? 4.313 -1.016 -3.243 1.00 91.88 84 HIS A CA 1
ATOM 677 C C . HIS A 1 84 ? 5.803 -0.801 -3.367 1.00 91.88 84 HIS A C 1
ATOM 679 O O . HIS A 1 84 ? 6.235 0.201 -3.940 1.00 91.88 84 HIS A O 1
ATOM 685 N N . THR A 1 85 ? 6.586 -1.776 -2.922 1.00 91.56 85 THR A N 1
ATOM 686 C CA . THR A 1 85 ? 8.040 -1.682 -3.023 1.00 91.56 85 THR A CA 1
ATOM 687 C C . THR A 1 85 ? 8.715 -3.043 -3.094 1.00 91.56 85 THR A C 1
ATOM 689 O O . THR A 1 85 ? 8.289 -3.998 -2.448 1.00 91.56 85 THR A O 1
ATOM 692 N N . ALA A 1 86 ? 9.800 -3.124 -3.864 1.00 90.75 86 ALA A N 1
ATOM 693 C CA . ALA A 1 86 ? 10.689 -4.285 -3.892 1.00 90.75 86 ALA A CA 1
ATOM 694 C C . ALA A 1 86 ? 11.466 -4.473 -2.579 1.00 90.75 86 ALA A C 1
ATOM 696 O O . ALA A 1 86 ? 12.073 -5.516 -2.357 1.00 90.75 86 ALA A O 1
ATOM 697 N N . PHE A 1 87 ? 11.484 -3.457 -1.711 1.00 91.50 87 PHE A N 1
ATOM 698 C CA . PHE A 1 87 ? 12.272 -3.471 -0.479 1.00 91.50 87 PHE A CA 1
ATOM 699 C C . PHE A 1 87 ? 11.588 -4.220 0.675 1.00 91.50 87 PHE A C 1
ATOM 701 O O . PHE A 1 87 ? 12.259 -4.616 1.633 1.00 91.50 87 PHE A O 1
ATOM 708 N N . ALA A 1 88 ? 10.277 -4.449 0.566 1.00 90.62 88 ALA A N 1
ATOM 709 C CA . ALA A 1 88 ? 9.495 -5.250 1.494 1.00 90.62 88 ALA A CA 1
ATOM 710 C C . ALA A 1 88 ? 9.486 -6.711 1.027 1.00 90.62 88 ALA A C 1
ATOM 712 O O . ALA A 1 88 ? 9.138 -6.995 -0.113 1.00 90.62 88 ALA A O 1
ATOM 713 N N . GLN A 1 89 ? 9.856 -7.642 1.909 1.00 87.25 89 GLN A N 1
ATOM 714 C CA . GLN A 1 89 ? 9.824 -9.087 1.619 1.00 87.25 89 GLN A CA 1
ATOM 715 C C . GLN A 1 89 ? 8.468 -9.723 1.956 1.00 87.25 89 GLN A C 1
ATOM 717 O O . GLN A 1 89 ? 8.057 -10.710 1.352 1.00 87.25 89 GLN A O 1
ATOM 722 N N . LYS A 1 90 ? 7.774 -9.136 2.930 1.00 89.62 90 LYS A N 1
ATOM 723 C CA . LYS A 1 90 ? 6.426 -9.492 3.373 1.00 89.62 90 LYS A CA 1
ATOM 724 C C . LYS A 1 90 ? 5.591 -8.214 3.503 1.00 89.62 90 LYS A C 1
ATOM 726 O O . LYS A 1 90 ? 6.193 -7.140 3.619 1.00 89.62 90 LYS A O 1
ATOM 731 N N . PRO A 1 91 ? 4.255 -8.309 3.487 1.00 91.38 91 PRO A N 1
ATOM 732 C CA . PRO A 1 91 ? 3.378 -7.175 3.748 1.00 91.38 91 PRO A CA 1
ATOM 733 C C . PRO A 1 91 ? 3.750 -6.492 5.060 1.00 91.38 91 PRO A C 1
ATOM 735 O O . PRO A 1 91 ? 4.015 -7.168 6.055 1.00 91.38 91 PRO A O 1
ATOM 738 N N . GLN A 1 92 ? 3.818 -5.167 5.029 1.00 93.38 92 GLN A N 1
ATOM 739 C CA . GLN A 1 92 ? 4.057 -4.344 6.209 1.00 93.38 92 GLN A CA 1
ATOM 740 C C . GLN A 1 92 ? 2.815 -3.520 6.516 1.00 93.38 92 GLN A C 1
ATOM 742 O O . GLN A 1 92 ? 2.065 -3.157 5.607 1.00 93.38 92 GLN A O 1
ATOM 747 N N . PHE A 1 93 ? 2.638 -3.228 7.794 1.00 93.94 93 PHE A N 1
ATOM 748 C CA . PHE A 1 93 ? 1.551 -2.443 8.343 1.00 93.94 93 PHE A CA 1
ATOM 749 C C . PHE A 1 93 ? 2.129 -1.523 9.405 1.00 93.94 93 PHE A C 1
ATOM 751 O O . PHE A 1 93 ? 2.927 -1.982 10.220 1.00 93.94 93 PHE A O 1
ATOM 758 N N . PHE A 1 94 ? 1.729 -0.258 9.364 1.00 93.88 94 PHE A N 1
ATOM 759 C CA . PHE A 1 94 ? 2.175 0.764 10.299 1.00 93.88 94 PHE A CA 1
ATOM 760 C C . PHE A 1 94 ? 0.983 1.618 10.706 1.00 93.88 94 PHE A C 1
ATOM 762 O O . PHE A 1 94 ? 0.225 2.053 9.835 1.00 93.88 94 PHE A O 1
ATOM 769 N N . GLN A 1 95 ? 0.845 1.858 12.004 1.00 92.00 95 GLN A N 1
ATOM 770 C CA . GLN A 1 95 ? -0.142 2.752 12.608 1.00 92.00 95 GLN A CA 1
ATOM 771 C C . GLN A 1 95 ? 0.487 3.976 13.254 1.00 92.00 95 GLN A C 1
ATOM 773 O O . GLN A 1 95 ? -0.231 4.928 13.552 1.00 92.00 95 GLN A O 1
ATOM 778 N N . THR A 1 96 ? 1.802 3.950 13.487 1.00 91.12 96 THR A N 1
ATOM 779 C CA . THR A 1 96 ? 2.533 5.074 14.078 1.00 91.12 96 THR A CA 1
ATOM 780 C C . THR A 1 96 ? 3.806 5.404 13.306 1.00 91.12 96 THR A C 1
ATOM 782 O O . THR A 1 96 ? 4.381 4.561 12.602 1.00 91.12 96 THR A O 1
ATOM 785 N N . GLU A 1 97 ? 4.281 6.642 13.468 1.00 91.81 97 GLU A N 1
ATOM 786 C CA . GLU A 1 97 ? 5.564 7.077 12.913 1.00 91.81 97 GLU A CA 1
ATOM 787 C C . GLU A 1 97 ? 6.732 6.233 13.440 1.00 91.81 97 GLU A C 1
ATOM 789 O O . GLU A 1 97 ? 7.680 5.967 12.697 1.00 91.81 97 GLU A O 1
ATOM 794 N N . GLU A 1 98 ? 6.680 5.780 14.696 1.00 93.06 98 GLU A N 1
ATOM 795 C CA . GLU A 1 98 ? 7.734 4.966 15.304 1.00 93.06 98 GLU A CA 1
ATOM 796 C C . GLU A 1 98 ? 7.861 3.597 14.637 1.00 93.06 98 GLU A C 1
ATOM 798 O O . GLU A 1 98 ? 8.977 3.168 14.337 1.00 93.06 98 GLU A O 1
ATOM 803 N N . GLU A 1 99 ? 6.742 2.919 14.369 1.00 94.19 99 GLU A N 1
ATOM 804 C CA . GLU A 1 99 ? 6.741 1.627 13.677 1.00 94.19 99 GLU A CA 1
ATOM 805 C C . GLU A 1 99 ? 7.308 1.764 12.260 1.00 94.19 99 GLU A C 1
ATOM 807 O O . GLU A 1 99 ? 8.170 0.984 11.835 1.00 94.19 99 GLU A O 1
ATOM 812 N N . LEU A 1 100 ? 6.867 2.803 11.545 1.00 94.44 100 LEU A N 1
ATOM 813 C CA . LEU A 1 100 ? 7.340 3.119 10.203 1.00 94.44 100 LEU A CA 1
ATOM 814 C C . LEU A 1 100 ? 8.847 3.431 10.206 1.00 94.44 100 LEU A C 1
ATOM 816 O O . LEU A 1 100 ? 9.599 2.916 9.371 1.00 94.44 100 LEU A O 1
ATOM 820 N N . ALA A 1 101 ? 9.311 4.241 11.160 1.00 93.94 101 ALA A N 1
ATOM 821 C CA . ALA A 1 101 ? 10.715 4.604 11.310 1.00 93.94 101 ALA A CA 1
ATOM 822 C C . ALA A 1 101 ? 11.595 3.396 11.661 1.00 93.94 101 ALA A C 1
ATOM 824 O O . ALA A 1 101 ? 12.684 3.261 11.097 1.00 93.94 101 ALA A O 1
ATOM 825 N N . ALA A 1 102 ? 11.123 2.499 12.531 1.00 95.25 102 ALA A N 1
ATOM 826 C CA . ALA A 1 102 ? 11.840 1.283 12.903 1.00 95.25 102 ALA A CA 1
ATOM 827 C C . ALA A 1 102 ? 12.078 0.375 11.686 1.00 95.25 102 ALA A C 1
ATOM 829 O O . ALA A 1 102 ? 13.205 -0.073 11.453 1.00 95.25 102 ALA A O 1
ATOM 830 N N . TRP A 1 103 ? 11.054 0.175 10.851 1.00 95.25 103 TRP A N 1
ATOM 831 C CA . TRP A 1 103 ? 11.188 -0.592 9.610 1.00 95.25 103 TRP A CA 1
ATOM 832 C C . TRP A 1 103 ? 12.149 0.061 8.607 1.00 95.25 103 TRP A C 1
ATOM 834 O O . TRP A 1 103 ? 1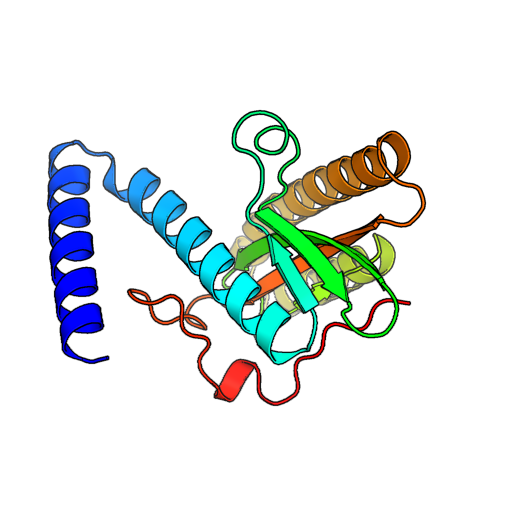2.941 -0.629 7.950 1.00 95.25 103 TRP A O 1
ATOM 844 N N . MET A 1 104 ? 12.126 1.394 8.498 1.00 94.88 104 MET A N 1
ATOM 845 C CA . MET A 1 104 ? 13.073 2.131 7.656 1.00 94.88 104 MET A CA 1
ATOM 846 C C . MET A 1 104 ? 14.514 1.973 8.140 1.00 94.88 104 MET A C 1
ATOM 848 O O . MET A 1 104 ? 15.424 1.759 7.333 1.00 94.88 104 MET A O 1
ATOM 852 N N . GLU A 1 105 ? 14.743 2.052 9.448 1.00 94.75 105 GLU A N 1
ATOM 853 C CA . GLU A 1 105 ? 16.072 1.875 10.024 1.00 94.75 105 GLU A CA 1
ATOM 854 C C . GLU A 1 105 ? 16.595 0.451 9.788 1.00 94.75 105 GLU A C 1
ATOM 856 O O . GLU A 1 105 ? 17.732 0.281 9.337 1.00 94.75 105 GLU A O 1
ATOM 861 N N . GLU A 1 106 ? 15.766 -0.568 10.027 1.00 94.56 106 GLU A N 1
ATOM 862 C CA . GLU A 1 106 ? 16.108 -1.971 9.775 1.00 94.56 106 GLU A CA 1
ATOM 863 C C . GLU A 1 106 ? 16.476 -2.200 8.303 1.00 94.56 106 GLU A C 1
ATOM 865 O O . GLU A 1 106 ? 17.532 -2.759 7.989 1.00 94.56 106 GLU A O 1
ATOM 870 N N . THR A 1 107 ? 15.648 -1.699 7.386 1.00 93.44 107 THR A N 1
ATOM 871 C CA . THR A 1 107 ? 15.866 -1.845 5.943 1.00 93.44 107 THR A CA 1
ATOM 872 C C . THR A 1 107 ? 17.143 -1.133 5.487 1.00 93.44 107 THR A C 1
ATOM 874 O O . THR A 1 107 ? 17.913 -1.679 4.694 1.00 93.44 107 THR A O 1
ATOM 877 N N . THR A 1 108 ? 17.427 0.051 6.035 1.00 93.25 108 THR A N 1
ATOM 878 C CA . THR A 1 108 ? 18.667 0.795 5.759 1.00 93.25 108 THR A CA 1
ATOM 879 C C . THR A 1 108 ? 19.898 0.038 6.261 1.00 93.25 108 THR A C 1
ATOM 881 O O . THR A 1 108 ? 20.890 -0.084 5.541 1.00 93.25 108 THR A O 1
ATOM 884 N N . LYS A 1 109 ? 19.843 -0.520 7.480 1.00 94.00 109 LYS A N 1
ATOM 885 C CA . LYS A 1 109 ? 20.925 -1.351 8.035 1.00 94.00 109 LYS A CA 1
ATOM 886 C C . LYS A 1 109 ? 21.199 -2.571 7.161 1.00 94.00 109 LYS A C 1
ATOM 888 O O . LYS A 1 109 ? 22.365 -2.887 6.932 1.00 94.00 109 LYS A O 1
ATOM 893 N N . ARG A 1 110 ? 20.151 -3.216 6.636 1.00 93.69 110 ARG A N 1
ATOM 894 C CA . ARG A 1 110 ? 20.284 -4.343 5.704 1.00 93.69 110 ARG A CA 1
ATOM 895 C C . ARG A 1 110 ? 21.047 -3.942 4.440 1.00 93.69 110 ARG A C 1
ATOM 897 O O . ARG A 1 110 ? 22.023 -4.604 4.107 1.00 93.69 110 ARG A O 1
ATOM 904 N N . PHE A 1 111 ? 20.678 -2.837 3.783 1.00 92.56 111 PHE A N 1
ATOM 905 C CA . PHE A 1 111 ? 21.392 -2.385 2.578 1.00 92.56 111 PHE A CA 1
ATOM 906 C C . PHE A 1 111 ? 22.867 -2.080 2.832 1.00 92.56 111 PHE A C 1
ATOM 908 O O . PHE A 1 111 ? 23.713 -2.465 2.024 1.00 92.56 111 PHE A O 1
ATOM 915 N N . LYS A 1 112 ? 23.185 -1.455 3.972 1.00 91.62 112 LYS A N 1
ATOM 916 C CA . LYS A 1 112 ? 24.574 -1.204 4.381 1.00 91.62 112 LYS A CA 1
ATOM 917 C C . LYS A 1 112 ? 25.353 -2.498 4.593 1.00 91.62 112 LYS A C 1
ATOM 919 O O . LYS A 1 112 ? 26.484 -2.606 4.130 1.00 91.62 112 LYS A O 1
ATOM 924 N N . ALA A 1 113 ? 24.753 -3.482 5.261 1.00 94.44 113 ALA A N 1
ATOM 925 C CA . ALA A 1 113 ? 25.375 -4.786 5.484 1.00 94.44 113 ALA A CA 1
ATOM 926 C C . ALA A 1 113 ? 25.609 -5.561 4.173 1.00 94.44 113 ALA A C 1
ATOM 928 O O . ALA A 1 113 ? 26.597 -6.281 4.053 1.00 94.44 113 ALA A O 1
ATOM 929 N N . GLU A 1 114 ? 24.730 -5.387 3.185 1.00 93.38 114 GLU A N 1
ATOM 930 C CA . GLU A 1 114 ? 24.834 -5.990 1.850 1.00 93.38 114 GLU A CA 1
ATOM 931 C C . GLU A 1 114 ? 25.776 -5.228 0.899 1.00 93.38 114 GLU A C 1
ATOM 933 O O . GLU A 1 114 ? 26.042 -5.706 -0.204 1.00 93.38 114 GLU A O 1
ATOM 938 N N . GLY A 1 115 ? 26.272 -4.044 1.282 1.00 93.19 115 GLY A N 1
ATOM 939 C CA . GLY A 1 115 ? 27.059 -3.177 0.397 1.00 93.19 115 GLY A CA 1
ATOM 940 C C . GLY A 1 115 ? 26.263 -2.648 -0.805 1.00 93.19 115 GLY A C 1
ATOM 941 O O . GLY A 1 115 ? 26.831 -2.369 -1.860 1.00 93.19 115 GLY A O 1
ATOM 942 N N . ASN A 1 116 ? 24.939 -2.541 -0.678 1.00 93.06 116 ASN A N 1
ATOM 943 C CA . ASN A 1 116 ? 24.035 -2.168 -1.763 1.00 93.06 116 ASN A CA 1
ATOM 944 C C . ASN A 1 116 ? 23.710 -0.663 -1.735 1.00 93.06 116 ASN A C 1
ATOM 946 O O . ASN A 1 116 ? 22.591 -0.254 -1.416 1.00 93.06 116 ASN A O 1
ATOM 950 N N . GLU A 1 117 ? 24.690 0.166 -2.100 1.00 92.12 117 GLU A N 1
ATOM 951 C CA . GLU A 1 117 ? 24.583 1.638 -2.074 1.00 92.12 117 GLU A CA 1
ATOM 952 C C . GLU A 1 117 ? 23.452 2.180 -2.970 1.00 92.12 117 GLU A C 1
ATOM 954 O O . GLU A 1 117 ? 22.755 3.142 -2.630 1.00 92.12 117 GLU A O 1
ATOM 959 N N . ALA A 1 118 ? 23.222 1.541 -4.122 1.00 90.06 118 ALA A N 1
ATOM 960 C CA . ALA A 1 118 ? 22.148 1.927 -5.036 1.00 90.06 118 ALA A CA 1
ATOM 961 C C . ALA A 1 118 ? 20.758 1.637 -4.443 1.00 90.06 118 ALA A C 1
ATOM 963 O O . ALA A 1 118 ? 19.825 2.424 -4.629 1.00 90.06 118 ALA A O 1
ATOM 964 N N . GLY A 1 119 ? 20.619 0.514 -3.731 1.00 90.19 119 GLY A N 1
ATOM 965 C CA . GLY A 1 119 ? 19.420 0.171 -2.971 1.00 90.19 119 GLY A CA 1
ATOM 966 C C . GLY A 1 119 ? 19.175 1.153 -1.832 1.00 90.19 119 GLY A C 1
ATOM 967 O O . GLY A 1 119 ? 18.064 1.662 -1.711 1.00 90.19 119 GLY A O 1
ATOM 968 N N . GLU A 1 120 ? 20.220 1.494 -1.073 1.00 91.75 120 GLU A N 1
ATOM 969 C CA . GLU A 1 120 ? 20.154 2.488 0.005 1.00 91.75 120 GLU A CA 1
ATOM 970 C C . GLU A 1 120 ? 19.665 3.851 -0.506 1.00 91.75 120 GLU A C 1
ATOM 972 O O . GLU A 1 120 ? 18.722 4.411 0.049 1.00 91.75 120 GLU A O 1
ATOM 977 N N . THR A 1 121 ? 20.233 4.348 -1.609 1.00 92.94 121 THR A N 1
ATOM 978 C CA . THR A 1 121 ? 19.849 5.646 -2.192 1.00 92.94 121 THR A CA 1
ATOM 979 C C . THR A 1 121 ? 18.372 5.674 -2.591 1.00 92.94 121 THR A C 1
ATOM 981 O O . THR A 1 121 ? 17.630 6.573 -2.199 1.00 92.94 121 THR A O 1
ATOM 984 N N . ARG A 1 122 ? 17.909 4.652 -3.323 1.00 91.06 122 ARG A N 1
ATOM 985 C CA . ARG A 1 122 ? 16.500 4.549 -3.742 1.00 91.06 122 ARG A CA 1
ATOM 986 C C . ARG A 1 122 ? 15.557 4.372 -2.555 1.00 91.06 122 ARG A C 1
ATOM 988 O O . ARG A 1 122 ? 14.425 4.850 -2.581 1.00 91.06 122 ARG A O 1
ATOM 995 N N . PHE A 1 123 ? 16.003 3.665 -1.520 1.00 93.75 123 PHE A N 1
ATOM 996 C CA . PHE A 1 123 ? 15.217 3.482 -0.311 1.00 93.75 123 PHE A CA 1
ATOM 997 C C . PHE A 1 123 ? 15.111 4.767 0.509 1.00 93.75 123 PHE A C 1
ATOM 999 O O . PHE A 1 123 ? 14.050 5.025 1.072 1.00 93.75 123 PHE A O 1
ATOM 1006 N N . ALA A 1 124 ? 16.155 5.595 0.545 1.00 92.88 124 ALA A N 1
ATOM 1007 C CA . ALA A 1 124 ? 16.122 6.891 1.215 1.00 92.88 124 ALA A CA 1
ATOM 1008 C C . ALA A 1 124 ? 15.077 7.830 0.587 1.00 92.88 124 ALA A C 1
ATOM 1010 O O . ALA A 1 124 ? 14.303 8.451 1.314 1.00 92.88 124 ALA A O 1
ATOM 1011 N N . GLU A 1 125 ? 14.988 7.871 -0.747 1.00 91.81 125 GLU A N 1
ATOM 1012 C CA . GLU A 1 125 ? 13.953 8.629 -1.470 1.00 91.81 125 GLU A CA 1
ATOM 1013 C C . GLU A 1 125 ? 12.539 8.140 -1.124 1.00 91.81 125 GLU A C 1
ATOM 1015 O O . GLU A 1 125 ? 11.661 8.941 -0.795 1.00 91.81 125 GLU A O 1
ATOM 1020 N N . LEU A 1 126 ? 12.322 6.819 -1.143 1.00 91.69 126 LEU A N 1
ATOM 1021 C CA . LEU A 1 126 ? 11.048 6.224 -0.733 1.00 91.69 126 LEU A CA 1
ATOM 1022 C C . LEU A 1 126 ? 10.723 6.560 0.727 1.00 91.69 126 LEU A C 1
ATOM 1024 O O . LEU A 1 126 ? 9.591 6.914 1.036 1.00 91.69 126 LEU A O 1
ATOM 1028 N N . SER A 1 127 ? 11.711 6.456 1.614 1.00 92.44 127 SER A N 1
ATOM 1029 C CA . SER A 1 127 ? 11.548 6.686 3.049 1.00 92.44 127 SER A CA 1
ATOM 1030 C C . SER A 1 127 ? 11.156 8.127 3.350 1.00 92.44 127 SER A C 1
ATOM 1032 O O . SER A 1 127 ? 10.263 8.358 4.160 1.00 92.44 127 SER A O 1
ATOM 1034 N N . ALA A 1 128 ? 11.780 9.093 2.670 1.00 92.25 128 ALA A N 1
ATOM 1035 C CA . ALA A 1 128 ? 11.419 10.501 2.787 1.00 92.25 128 ALA A CA 1
ATOM 1036 C C . ALA A 1 128 ? 9.958 10.730 2.382 1.00 92.25 128 ALA A C 1
ATOM 1038 O O . ALA A 1 128 ? 9.213 11.360 3.127 1.00 92.25 128 ALA A O 1
ATOM 1039 N N . LYS A 1 129 ? 9.531 10.147 1.253 1.00 90.50 129 LYS A N 1
ATOM 1040 C CA . LYS A 1 129 ? 8.145 10.256 0.790 1.00 90.50 129 LYS A CA 1
ATOM 1041 C C . LYS A 1 129 ? 7.153 9.608 1.757 1.00 90.50 129 LYS A C 1
ATOM 1043 O O . LYS A 1 129 ? 6.158 10.227 2.091 1.00 90.50 129 LYS A O 1
ATOM 1048 N N . LEU A 1 130 ? 7.430 8.393 2.230 1.00 91.56 130 LEU A N 1
ATOM 1049 C CA . LEU A 1 130 ? 6.559 7.692 3.179 1.00 91.56 130 LEU A CA 1
ATOM 1050 C C . LEU A 1 130 ? 6.363 8.480 4.477 1.00 91.56 130 LEU A C 1
ATOM 1052 O O . LEU A 1 130 ? 5.252 8.516 4.986 1.00 91.56 130 LEU A O 1
ATOM 1056 N N . LYS A 1 131 ? 7.417 9.124 4.995 1.00 91.50 131 LYS A N 1
ATOM 1057 C CA . LYS A 1 131 ? 7.311 9.984 6.182 1.00 91.50 131 LYS A CA 1
ATOM 1058 C C . LYS A 1 131 ? 6.424 11.200 5.933 1.00 91.50 131 LYS A C 1
ATOM 1060 O O . LYS A 1 131 ? 5.585 11.508 6.766 1.00 91.50 131 LYS A O 1
ATOM 1065 N N . THR A 1 132 ? 6.603 11.876 4.796 1.00 90.62 132 THR A N 1
ATOM 1066 C CA . THR A 1 132 ? 5.748 13.010 4.420 1.00 90.62 132 THR A CA 1
ATOM 1067 C C . THR A 1 132 ? 4.293 12.576 4.287 1.00 90.62 132 THR A C 1
ATOM 1069 O O . THR A 1 132 ? 3.435 13.158 4.940 1.00 90.62 132 THR A O 1
ATOM 1072 N N . ASP A 1 133 ? 4.036 11.524 3.508 1.00 89.12 133 ASP A N 1
ATOM 1073 C CA . ASP A 1 133 ? 2.687 11.018 3.265 1.00 89.12 133 ASP A CA 1
ATOM 1074 C C . ASP A 1 133 ? 2.004 10.604 4.590 1.00 89.12 133 ASP A C 1
ATOM 1076 O O . ASP A 1 133 ? 0.843 10.936 4.817 1.00 89.12 133 ASP A O 1
ATOM 1080 N N . PHE A 1 134 ? 2.726 9.923 5.491 1.00 91.00 134 PHE A N 1
ATOM 1081 C CA . PHE A 1 134 ? 2.187 9.491 6.785 1.00 91.00 134 PHE A CA 1
ATOM 1082 C C . PHE A 1 134 ? 1.867 10.670 7.714 1.00 91.00 134 PHE A C 1
ATOM 1084 O O . PHE A 1 134 ? 0.766 10.729 8.256 1.00 91.00 134 PHE A O 1
ATOM 1091 N N . GLY A 1 135 ? 2.774 11.644 7.843 1.00 89.56 135 GLY A N 1
ATOM 1092 C CA . GLY A 1 135 ? 2.535 12.830 8.670 1.00 89.56 135 GLY A CA 1
ATOM 1093 C C . GLY A 1 135 ? 1.382 13.702 8.152 1.00 89.56 135 GLY A C 1
ATOM 1094 O O . GLY A 1 135 ? 0.640 14.298 8.935 1.00 89.56 135 GLY A O 1
ATOM 1095 N N . GLU A 1 136 ? 1.176 13.759 6.831 1.00 88.75 136 GLU A N 1
ATOM 1096 C CA . GLU A 1 136 ? 0.008 14.424 6.239 1.00 88.75 136 GLU A CA 1
ATOM 1097 C C . GLU A 1 136 ? -1.300 13.685 6.557 1.00 88.75 136 GLU A C 1
ATOM 1099 O O . GLU A 1 136 ? -2.294 14.332 6.897 1.00 88.75 136 GLU A O 1
ATOM 1104 N N . MET A 1 137 ? -1.295 12.349 6.524 1.00 88.81 137 MET A N 1
ATOM 1105 C CA . MET A 1 137 ? -2.445 11.537 6.93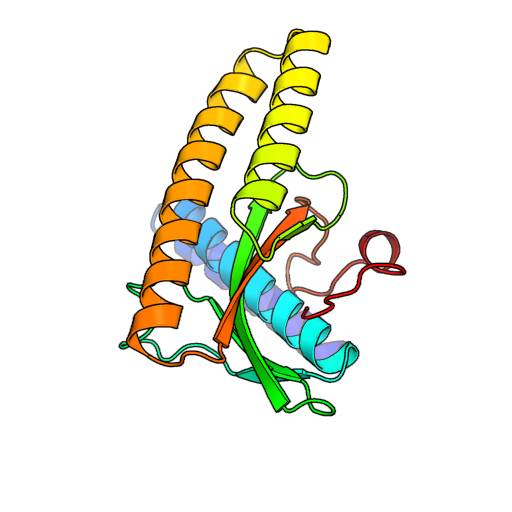5 1.00 88.81 137 MET A CA 1
ATOM 1106 C C . MET A 1 137 ? -2.759 11.678 8.427 1.00 88.81 137 MET A C 1
ATOM 1108 O O . MET A 1 137 ? -3.925 11.832 8.784 1.00 88.81 137 MET A O 1
ATOM 1112 N N . GLU A 1 138 ? -1.749 11.657 9.301 1.00 88.38 138 GLU A N 1
ATOM 1113 C CA . GLU A 1 138 ? -1.927 11.879 10.741 1.00 88.38 138 GLU A CA 1
ATOM 1114 C C . GLU A 1 138 ? -2.554 13.235 11.028 1.00 88.38 138 GLU A C 1
ATOM 1116 O O . GLU A 1 138 ? -3.543 13.327 11.759 1.00 88.38 138 GLU A O 1
ATOM 1121 N N . LYS A 1 139 ? -2.021 14.287 10.404 1.00 86.75 139 LYS A N 1
ATOM 1122 C CA . LYS A 1 139 ? -2.584 15.627 10.532 1.00 86.75 139 LYS A CA 1
ATOM 1123 C C . LYS A 1 139 ? -4.034 15.665 10.062 1.00 86.75 139 LYS A C 1
ATOM 1125 O O . LYS A 1 139 ? -4.874 16.251 10.737 1.00 86.75 139 LYS A O 1
ATOM 1130 N N . TYR A 1 140 ? -4.334 15.026 8.935 1.00 84.31 140 TYR A N 1
ATOM 1131 C CA . TYR A 1 140 ? -5.698 14.973 8.439 1.00 84.31 140 TYR A CA 1
ATOM 1132 C C . TYR A 1 140 ? -6.637 14.242 9.404 1.00 84.31 140 TYR A C 1
ATOM 1134 O O . TYR A 1 140 ? -7.698 14.780 9.703 1.00 84.31 140 TYR A O 1
ATOM 1142 N N . CYS A 1 141 ? -6.249 13.082 9.951 1.00 83.69 141 CYS A N 1
ATOM 1143 C CA . CYS A 1 141 ? -7.030 12.391 10.984 1.00 83.69 141 CYS A CA 1
ATOM 1144 C C . CYS A 1 141 ? -7.407 13.326 12.138 1.00 83.69 141 CYS A C 1
ATOM 1146 O O . CYS A 1 141 ? -8.580 13.393 12.506 1.00 83.69 141 CYS A O 1
ATOM 1148 N N . LEU A 1 142 ? -6.437 14.089 12.652 1.00 81.62 142 LEU A N 1
ATOM 1149 C CA . LEU A 1 142 ? -6.662 15.068 13.721 1.00 81.62 142 LEU A CA 1
ATOM 1150 C C . LEU A 1 142 ? -7.642 16.184 13.316 1.00 81.62 142 LEU A C 1
ATOM 1152 O O . LEU A 1 142 ? -8.380 16.682 14.161 1.00 81.62 142 LEU A O 1
ATOM 1156 N N . ASP A 1 143 ? -7.669 16.576 12.041 1.00 81.06 143 ASP A N 1
ATOM 1157 C CA . ASP A 1 143 ? -8.523 17.662 11.546 1.00 81.06 143 ASP A CA 1
ATOM 1158 C C . ASP A 1 143 ? -9.990 17.234 11.334 1.00 81.06 143 ASP A C 1
ATOM 1160 O O . ASP A 1 143 ? -10.891 18.078 11.371 1.00 81.06 143 ASP A O 1
ATOM 1164 N N . ILE A 1 144 ? -10.255 15.946 11.092 1.00 76.56 144 ILE A N 1
ATOM 1165 C CA . ILE A 1 144 ? -11.576 15.466 10.651 1.00 76.56 144 ILE A CA 1
ATOM 1166 C C . ILE A 1 144 ? -12.277 14.490 11.593 1.00 76.56 144 ILE A C 1
ATOM 1168 O O . ILE A 1 144 ? -13.510 14.428 11.575 1.00 76.56 144 ILE A O 1
ATOM 1172 N N . SER A 1 145 ? -11.543 13.698 12.377 1.00 68.69 145 SER A N 1
ATOM 1173 C CA . SER A 1 145 ? -12.139 12.696 13.259 1.00 68.69 145 SER A CA 1
ATOM 1174 C C . SER A 1 145 ? -11.108 12.184 14.268 1.00 68.69 145 SER A C 1
ATOM 1176 O O . SER A 1 145 ? -10.239 11.393 13.908 1.00 68.69 145 SER A O 1
ATOM 1178 N N . ASP A 1 146 ? -11.261 12.546 15.548 1.00 69.62 146 ASP A N 1
ATOM 1179 C CA . ASP A 1 146 ? -10.377 12.100 16.646 1.00 69.62 146 ASP A CA 1
ATOM 1180 C C . ASP A 1 146 ? -10.268 10.561 16.775 1.00 69.62 146 ASP A C 1
ATOM 1182 O O . ASP A 1 146 ? -9.359 10.042 17.421 1.00 69.62 146 ASP A O 1
ATOM 1186 N N . ASP A 1 147 ? -11.210 9.817 16.187 1.00 80.56 147 ASP A N 1
ATOM 1187 C CA . ASP A 1 147 ? -11.316 8.356 16.248 1.00 80.56 147 ASP A CA 1
ATOM 1188 C C . ASP A 1 147 ? -10.774 7.623 15.006 1.00 80.56 147 ASP A C 1
ATOM 1190 O O . ASP A 1 147 ? -10.767 6.390 14.990 1.00 80.56 147 ASP A O 1
ATOM 1194 N N . ALA A 1 148 ? -10.339 8.336 13.959 1.00 87.75 148 ALA A N 1
ATOM 1195 C CA . ALA A 1 148 ? -9.773 7.714 12.764 1.00 87.75 148 ALA A CA 1
ATOM 1196 C C . ALA A 1 148 ? -8.264 7.482 12.919 1.00 87.75 148 ALA A C 1
ATOM 1198 O O . ALA A 1 148 ? -7.498 8.408 13.178 1.00 87.75 148 ALA A O 1
ATOM 1199 N N . LYS A 1 149 ? -7.819 6.240 12.715 1.00 90.75 149 LYS A N 1
ATOM 1200 C CA . LYS A 1 149 ? -6.399 5.873 12.752 1.00 90.75 149 LYS A CA 1
ATOM 1201 C C . LYS A 1 149 ? -5.784 5.902 11.348 1.00 90.75 149 LYS A C 1
ATOM 1203 O O . LYS A 1 149 ? -6.303 5.217 10.462 1.00 90.75 149 LYS A O 1
ATOM 1208 N N . PRO A 1 150 ? -4.696 6.649 11.120 1.00 92.31 150 PRO A N 1
ATOM 1209 C CA . PRO A 1 150 ? -3.965 6.574 9.868 1.00 92.31 150 PRO A CA 1
ATOM 1210 C C . PRO A 1 150 ? -3.153 5.284 9.840 1.00 92.31 150 PRO A C 1
ATOM 1212 O O . PRO A 1 150 ? -2.486 4.931 10.809 1.00 92.31 150 PRO A O 1
ATOM 1215 N N . ILE A 1 151 ? -3.221 4.567 8.725 1.00 93.56 151 ILE A N 1
ATOM 1216 C CA . ILE A 1 151 ? -2.428 3.364 8.511 1.00 93.56 151 ILE A CA 1
ATOM 1217 C C . ILE A 1 151 ? -1.719 3.421 7.161 1.00 93.56 151 ILE A C 1
ATOM 1219 O O . ILE A 1 151 ? -2.286 3.841 6.151 1.00 93.56 151 ILE A O 1
ATOM 1223 N N . VAL A 1 152 ? -0.486 2.926 7.119 1.00 94.44 152 VAL A N 1
ATOM 1224 C CA . VAL A 1 152 ? 0.222 2.661 5.864 1.00 94.44 152 VAL A CA 1
ATOM 1225 C C . VAL A 1 152 ? 0.419 1.167 5.719 1.00 94.44 152 VAL A C 1
ATOM 1227 O O . VAL A 1 152 ? 0.949 0.495 6.604 1.00 94.44 152 VAL A O 1
ATOM 1230 N N . ILE A 1 153 ? 0.009 0.646 4.567 1.00 94.31 153 ILE A N 1
ATOM 1231 C CA . ILE A 1 153 ? 0.227 -0.744 4.189 1.00 94.31 153 ILE A CA 1
ATOM 1232 C C . ILE A 1 153 ? 1.180 -0.783 3.007 1.00 94.31 153 ILE A C 1
ATOM 1234 O O . ILE A 1 153 ? 0.950 -0.164 1.968 1.00 94.31 153 ILE A O 1
ATOM 1238 N N . ILE A 1 154 ? 2.258 -1.547 3.160 1.00 94.00 154 ILE A N 1
ATOM 1239 C CA . ILE A 1 154 ? 3.242 -1.751 2.102 1.00 94.00 154 ILE A CA 1
ATOM 1240 C C . ILE A 1 154 ? 3.150 -3.188 1.611 1.00 94.00 154 ILE A C 1
ATOM 1242 O O . ILE A 1 154 ? 3.513 -4.129 2.318 1.00 94.00 154 ILE A O 1
ATOM 1246 N N . PHE A 1 155 ? 2.727 -3.356 0.365 1.00 93.75 155 PHE A N 1
ATOM 1247 C CA . PHE A 1 155 ? 2.753 -4.640 -0.315 1.00 93.75 155 PHE A CA 1
ATOM 1248 C C . PHE A 1 155 ? 4.109 -4.862 -1.013 1.00 93.75 155 PHE A C 1
ATOM 1250 O O . PHE A 1 155 ? 4.577 -3.985 -1.751 1.00 93.75 155 PHE A O 1
ATOM 1257 N N . PRO A 1 156 ? 4.743 -6.039 -0.843 1.00 93.19 156 PRO A N 1
ATOM 1258 C CA . PRO A 1 156 ? 5.912 -6.425 -1.625 1.00 93.19 156 PRO A CA 1
ATOM 1259 C C . PRO A 1 156 ? 5.631 -6.350 -3.123 1.00 93.19 156 PRO A C 1
ATOM 1261 O O . PRO A 1 156 ? 4.531 -6.679 -3.583 1.00 93.19 156 PRO A O 1
ATOM 1264 N N . GLU A 1 157 ? 6.619 -5.963 -3.920 1.00 90.56 157 GLU A N 1
ATOM 1265 C CA . GLU A 1 157 ? 6.489 -6.101 -5.369 1.00 90.56 157 GLU A CA 1
ATOM 1266 C C . GLU A 1 157 ? 6.288 -7.561 -5.777 1.00 90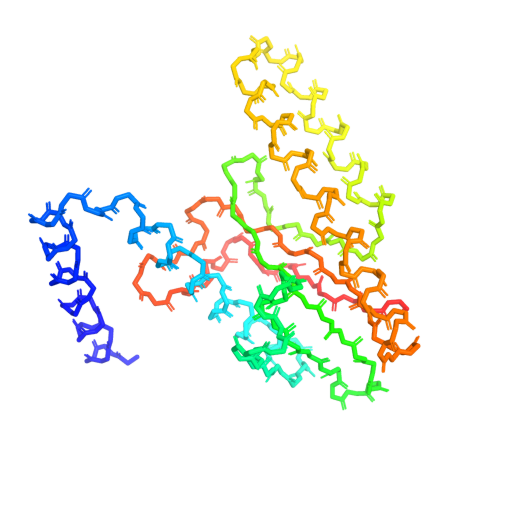.56 157 GLU A C 1
ATOM 1268 O O . GLU A 1 157 ? 6.922 -8.472 -5.254 1.00 90.56 157 GLU A O 1
ATOM 1273 N N . GLY A 1 158 ? 5.362 -7.784 -6.712 1.00 89.75 158 GLY A N 1
ATOM 1274 C CA . GLY A 1 158 ? 5.005 -9.127 -7.168 1.00 89.75 158 GLY A CA 1
ATOM 1275 C C . GLY A 1 158 ? 4.103 -9.919 -6.216 1.00 89.75 158 GLY A C 1
ATOM 1276 O O . GLY A 1 158 ? 3.757 -11.050 -6.556 1.00 89.75 158 GLY 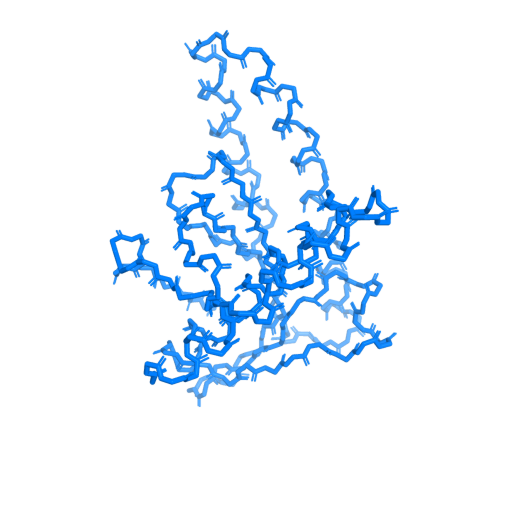A O 1
ATOM 1277 N N . SER A 1 159 ? 3.685 -9.348 -5.078 1.00 91.81 159 SER A N 1
ATOM 1278 C CA . SER A 1 159 ? 2.733 -9.990 -4.152 1.00 91.81 159 SER A CA 1
ATOM 1279 C C . SER A 1 159 ? 1.277 -9.968 -4.629 1.00 91.81 159 SER A C 1
ATOM 1281 O O . SER A 1 159 ? 0.449 -10.701 -4.087 1.00 91.81 159 SER A O 1
ATOM 1283 N N . LEU A 1 160 ? 0.982 -9.159 -5.652 1.00 92.00 160 LEU A N 1
ATOM 1284 C CA . LEU A 1 160 ? -0.332 -9.054 -6.279 1.00 92.00 160 LEU A CA 1
ATOM 1285 C C . LEU A 1 160 ? -0.349 -9.736 -7.643 1.00 92.00 160 LEU A C 1
ATOM 1287 O O . LEU A 1 160 ? 0.624 -9.649 -8.400 1.00 92.00 160 LEU A O 1
ATOM 1291 N N . ASP A 1 161 ? -1.480 -10.341 -7.990 1.00 90.38 161 ASP A N 1
ATOM 1292 C CA . ASP A 1 161 ? -1.789 -10.646 -9.380 1.00 90.38 161 ASP A CA 1
ATOM 1293 C C . ASP A 1 161 ? -1.879 -9.336 -10.193 1.00 90.38 161 ASP A C 1
ATOM 1295 O O . ASP A 1 161 ? -2.604 -8.410 -9.810 1.00 90.38 161 ASP A O 1
ATOM 1299 N N . PRO A 1 162 ? -1.145 -9.215 -11.314 1.00 88.62 162 PRO A N 1
ATOM 1300 C CA . PRO A 1 162 ? -1.029 -7.955 -12.040 1.00 88.62 162 PRO A CA 1
ATOM 1301 C C . PRO A 1 162 ? -2.302 -7.555 -12.799 1.00 88.62 162 PRO A C 1
ATOM 1303 O O . PRO A 1 162 ? -2.322 -6.474 -13.389 1.00 88.62 162 PRO A O 1
ATOM 1306 N N . TYR A 1 163 ? -3.343 -8.388 -12.839 1.00 87.75 163 TYR A N 1
ATOM 1307 C CA . TYR A 1 163 ? -4.591 -8.115 -13.558 1.00 87.75 163 TYR A CA 1
ATOM 1308 C C . TYR A 1 163 ? -5.777 -7.910 -12.618 1.00 87.75 163 TYR A C 1
ATOM 1310 O O . TYR A 1 163 ? -6.600 -7.029 -12.850 1.00 87.75 163 TYR A O 1
ATOM 1318 N N . THR A 1 164 ? -5.849 -8.701 -11.555 1.00 87.56 164 THR A N 1
ATOM 1319 C CA . THR A 1 164 ? -6.986 -8.755 -10.630 1.00 87.56 164 THR A CA 1
ATOM 1320 C C . THR A 1 164 ? -6.712 -8.059 -9.300 1.00 87.56 164 THR A C 1
ATOM 1322 O O . THR A 1 164 ? -7.656 -7.721 -8.587 1.00 87.56 164 THR A O 1
ATOM 1325 N N . GLY A 1 165 ? -5.437 -7.848 -8.951 1.00 87.44 165 GLY A N 1
ATOM 1326 C CA . GLY A 1 165 ? -5.033 -7.318 -7.649 1.00 87.44 165 GLY A CA 1
ATOM 1327 C C . GLY A 1 165 ? -5.166 -8.349 -6.530 1.00 87.44 165 GLY A C 1
ATOM 1328 O O . GLY A 1 165 ? -5.087 -7.998 -5.356 1.00 87.44 165 GLY A O 1
ATOM 1329 N N . GLU A 1 166 ? -5.382 -9.625 -6.863 1.00 89.25 166 GLU A N 1
ATOM 1330 C CA . GLU A 1 166 ? -5.478 -10.682 -5.865 1.00 89.25 166 GLU A CA 1
ATOM 1331 C C . GLU A 1 166 ? -4.169 -10.861 -5.103 1.00 89.25 166 GLU A C 1
ATOM 1333 O O . GLU A 1 166 ? -3.085 -10.949 -5.684 1.00 89.25 166 GLU A O 1
ATOM 1338 N N . LEU A 1 167 ? -4.294 -10.916 -3.777 1.00 86.81 167 LEU A N 1
ATOM 1339 C CA . LEU A 1 167 ? -3.194 -11.215 -2.875 1.00 86.81 167 LEU A CA 1
ATOM 1340 C C . LEU A 1 167 ? -2.778 -12.675 -3.053 1.00 86.81 167 LEU A C 1
ATOM 1342 O O . LEU A 1 167 ? -3.594 -13.578 -2.859 1.00 86.81 167 LEU A O 1
ATOM 1346 N N . LYS A 1 168 ? -1.501 -12.926 -3.339 1.00 86.56 168 LYS A N 1
ATOM 1347 C CA . LYS A 1 168 ? -0.965 -14.293 -3.323 1.00 86.56 168 LYS A CA 1
ATOM 1348 C C . LYS A 1 168 ? -0.916 -14.813 -1.886 1.00 86.56 168 LYS A C 1
ATOM 1350 O O . LYS A 1 168 ? -0.254 -14.216 -1.037 1.00 86.56 168 LYS A O 1
ATOM 1355 N N . GLU A 1 169 ? -1.606 -15.920 -1.609 1.00 79.31 169 GLU A N 1
ATOM 1356 C CA . GLU A 1 169 ? -1.830 -16.421 -0.241 1.00 79.31 169 GLU A CA 1
ATOM 1357 C C . GLU A 1 169 ? -0.544 -16.613 0.576 1.00 79.31 169 GLU A C 1
ATOM 1359 O O . GLU A 1 169 ? -0.530 -16.322 1.774 1.00 79.31 169 GLU A O 1
ATOM 1364 N N . GLU A 1 170 ? 0.546 -17.037 -0.070 1.00 79.69 170 GLU A N 1
ATOM 1365 C CA . GLU A 1 170 ? 1.862 -17.242 0.549 1.00 79.69 170 GLU A CA 1
ATOM 1366 C C . GLU A 1 170 ? 2.418 -16.012 1.280 1.00 79.69 170 GLU A C 1
ATOM 1368 O O . GLU A 1 170 ? 3.198 -16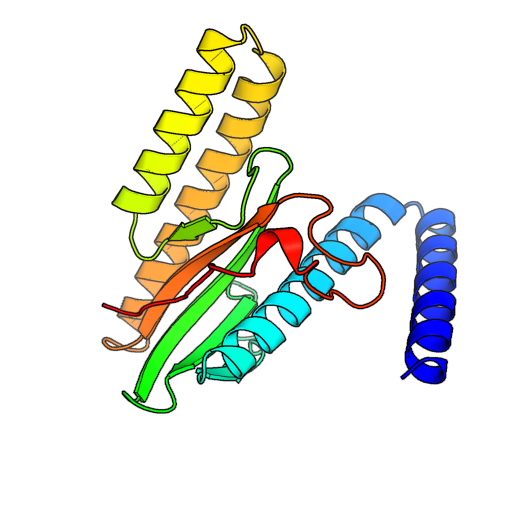.162 2.219 1.00 79.69 170 GLU A O 1
ATOM 1373 N N . HIS A 1 171 ? 1.995 -14.802 0.903 1.00 76.75 171 HIS A N 1
ATOM 1374 C CA . HIS A 1 171 ? 2.457 -13.564 1.528 1.00 76.75 171 HIS A CA 1
ATOM 1375 C C . HIS A 1 171 ? 1.553 -13.069 2.668 1.00 76.75 171 HIS A C 1
ATOM 1377 O O . HIS A 1 171 ? 1.996 -12.234 3.452 1.00 76.75 171 HIS A O 1
ATOM 1383 N N . PHE A 1 172 ? 0.311 -13.558 2.780 1.00 79.88 172 PHE A N 1
ATOM 1384 C CA . PHE A 1 172 ? -0.730 -12.921 3.609 1.00 79.88 172 PHE A CA 1
ATOM 1385 C C . PHE A 1 172 ? -1.425 -13.839 4.609 1.00 79.88 172 PHE A C 1
ATOM 1387 O O . PHE A 1 172 ? -2.286 -13.369 5.352 1.00 79.88 172 PHE A O 1
ATOM 1394 N N . LYS A 1 173 ? -1.077 -15.129 4.650 1.00 76.06 173 LYS A N 1
ATOM 1395 C CA . LYS A 1 173 ? -1.742 -16.121 5.508 1.00 76.06 173 LYS A CA 1
ATOM 1396 C C . LYS A 1 173 ? -1.855 -15.690 6.978 1.00 76.06 173 LYS A C 1
ATOM 1398 O O . LYS A 1 173 ? -2.894 -15.920 7.589 1.00 76.06 173 LYS A O 1
ATOM 1403 N N . ASP A 1 174 ? -0.827 -15.015 7.486 1.00 81.12 174 ASP A N 1
ATOM 1404 C CA . ASP A 1 174 ? -0.730 -14.586 8.885 1.00 81.12 174 ASP A CA 1
ATOM 1405 C C . ASP A 1 174 ? -0.777 -13.055 9.049 1.00 81.12 174 ASP A C 1
ATOM 1407 O O . ASP A 1 174 ? -0.524 -12.536 10.134 1.00 81.12 174 ASP A O 1
ATOM 1411 N N . PHE A 1 175 ? -1.088 -12.311 7.981 1.00 86.62 175 PHE A N 1
ATOM 1412 C CA . PHE A 1 175 ? -1.142 -10.851 8.030 1.00 86.62 175 PHE A CA 1
ATOM 1413 C C . PHE A 1 175 ? -2.467 -10.375 8.627 1.00 86.62 175 PHE A C 1
ATOM 1415 O O . PHE A 1 175 ? -3.542 -10.740 8.141 1.00 86.62 175 PHE A O 1
ATOM 1422 N N . LYS A 1 176 ? -2.389 -9.524 9.651 1.00 87.19 176 LYS A N 1
ATOM 1423 C CA . LYS A 1 176 ? -3.541 -8.927 10.325 1.00 87.19 176 LYS A CA 1
ATOM 1424 C C . LYS A 1 176 ? -3.348 -7.432 10.526 1.00 87.19 176 LYS A C 1
ATOM 1426 O O . LYS A 1 176 ? -2.239 -6.972 10.763 1.00 87.19 176 LYS A O 1
ATOM 1431 N N . ILE A 1 177 ? -4.459 -6.721 10.424 1.00 86.25 177 ILE A N 1
ATOM 1432 C CA . ILE A 1 177 ? -4.633 -5.313 10.739 1.00 86.25 177 ILE A CA 1
ATOM 1433 C C . ILE A 1 177 ? -5.375 -5.293 12.070 1.00 86.25 177 ILE A C 1
ATOM 1435 O O . ILE A 1 177 ? -6.537 -5.695 12.148 1.00 86.25 177 ILE A O 1
ATOM 1439 N N . GLU A 1 178 ? -4.685 -4.864 13.115 1.00 85.31 178 GLU A N 1
ATOM 1440 C CA . GLU A 1 178 ? -5.238 -4.719 14.460 1.00 85.31 178 GLU A CA 1
ATOM 1441 C C . GLU A 1 178 ? -5.175 -3.230 14.793 1.00 85.31 178 GLU A C 1
ATOM 1443 O O . GLU A 1 178 ? -4.134 -2.613 14.603 1.00 85.31 178 GLU A O 1
ATOM 1448 N N . LEU A 1 179 ? -6.315 -2.626 15.141 1.00 82.19 179 LEU A N 1
ATOM 1449 C CA . LEU A 1 179 ? -6.385 -1.222 15.551 1.00 82.19 179 LEU A CA 1
ATOM 1450 C C . LEU A 1 179 ? -6.281 -1.158 17.074 1.00 82.19 179 LEU A C 1
ATOM 1452 O O . LEU A 1 179 ? -7.189 -1.662 17.741 1.00 82.19 179 LEU A O 1
ATOM 1456 N N . ASP A 1 180 ? -5.206 -0.552 17.578 1.00 71.25 180 ASP A N 1
ATOM 1457 C CA . ASP A 1 180 ? -5.010 -0.264 19.006 1.00 71.25 180 ASP A CA 1
ATOM 1458 C C . ASP A 1 180 ? -5.898 0.892 19.514 1.00 71.25 180 ASP A C 1
ATOM 1460 O O . ASP A 1 180 ? -6.087 1.909 18.790 1.00 71.25 180 ASP A O 1
#

Secondary structure (DSSP, 8-state):
-HHHHHHHHHHHHHHHHHHHHTT-HHHHHHHHHHHHHHHHHHHHHHHTTB--BPPPTTTTTTTT--EEEEBTTT--EEEEEEEEETT-SS-EEESSHHHHHHHHHHHHHHHHHTT-HHHHHHHHHHHHHHHHHHHHHHHHHHHH-TTEEEEEEEEETT-B-TTT-PBPHHHHTT------

pLDDT: mean 89.55, std 6.53, range [64.19, 97.62]

Foldseek 3Di:
DVVVLVVLVVVLVVVCVVCVVVVNNVVSLVVLVQVLQLLLVCVQCVVQQKDKDADDCPPCVVLQFGIKIARNPPRQIETEHEAEDQLDPAKDKDQDPVSLVVVLVVSLVVCVVVVNVVSNVVSVVVSVVVSVSQVSNVVVCVVPPVRYTYMYMYHYPPQADSRNSHGDCVRPVPDDDDDD

Radius of gyration: 17.18 Å; chains: 1; bounding box: 45×35×47 Å

Organism: NCBI:txid1974811

Sequence (180 aa):
NKEDEDYLKGLLDLTDQIAWRLGEIKTWRAIRKGMLGEVALYRLLEKQGFSPKMPHPREDANLHIDMWGADKKSGNKLIAQVKHTAFAQKPQFFQTEEELAAWMEETTKRFKAEGNEAGETRFAELSAKLKTDFGEMEKYCLDISDDAKPIVIIFPEGSLDPYTGELKEEHFKDFKIELD